Protein AF-A0A6V8QH21-F1 (afdb_monomer_lite)

Secondary structure (DSSP, 8-state):
--HHHHHHHHHHTSS--EEETTEEE--HHHHHHHHHHSPPHHHHT-TTT-S----HHHHHHHHHHH----HHHHHHHHHHHTT-

Radius of gyration: 24.25 Å; chains: 1; bounding box: 54×22×52 Å

InterPro domains:
  IPR010093 SinI-like, DNA-binding domain [TIGR01764] (6-37)
  IPR041657 Helix-turn-helix domain, group 17 [PF12728] (2-37)

Structure (mmCIF, N/CA/C/O backbone):
data_AF-A0A6V8QH21-F1
#
_entry.id   AF-A0A6V8QH21-F1
#
loop_
_atom_site.group_PDB
_atom_site.id
_atom_site.type_symbol
_atom_site.label_atom_id
_atom_site.label_alt_id
_atom_site.label_comp_id
_atom_site.label_asym_id
_atom_site.label_entity_id
_atom_site.label_seq_id
_atom_site.pdbx_PDB_ins_code
_atom_site.Cartn_x
_atom_site.Cartn_y
_atom_site.Cartn_z
_atom_site.occupancy
_atom_site.B_iso_or_equiv
_atom_site.auth_seq_id
_atom_site.auth_comp_id
_atom_site.auth_asym_id
_atom_site.auth_atom_id
_atom_site.pdbx_PDB_model_num
ATOM 1 N N . MET A 1 1 ? 2.473 3.575 3.281 1.00 63.06 1 MET A N 1
ATOM 2 C CA . MET A 1 1 ? 1.244 4.132 3.898 1.00 63.06 1 MET A CA 1
ATOM 3 C C . MET A 1 1 ? 1.493 4.369 5.386 1.00 63.06 1 MET A C 1
ATOM 5 O O . MET A 1 1 ? 2.019 3.468 6.027 1.00 63.06 1 MET A O 1
ATOM 9 N N . SER A 1 2 ? 1.182 5.547 5.940 1.00 82.44 2 SER A N 1
ATOM 10 C CA . SER A 1 2 ? 1.407 5.825 7.371 1.00 82.44 2 SER A CA 1
ATOM 11 C C . SER A 1 2 ? 0.227 5.348 8.245 1.00 82.44 2 SER A C 1
ATOM 13 O O . SER A 1 2 ? -0.915 5.330 7.777 1.00 82.44 2 SER A O 1
ATOM 15 N N . PRO A 1 3 ? 0.441 5.014 9.535 1.00 83.62 3 PRO A N 1
ATOM 16 C CA . PRO A 1 3 ? -0.641 4.626 10.455 1.00 83.62 3 PRO A CA 1
ATOM 17 C C . PRO A 1 3 ? -1.705 5.713 10.668 1.00 83.62 3 PRO A C 1
ATOM 19 O O . PRO A 1 3 ? -2.816 5.436 11.124 1.00 83.62 3 PRO A O 1
ATOM 22 N N . GLU A 1 4 ? -1.351 6.967 10.405 1.00 86.00 4 GLU A N 1
ATOM 23 C CA . GLU A 1 4 ? -2.260 8.106 10.468 1.00 86.00 4 GLU A CA 1
ATOM 24 C C . GLU A 1 4 ? -3.165 8.176 9.236 1.00 86.00 4 GLU A C 1
ATOM 26 O O . GLU A 1 4 ? -4.370 8.373 9.381 1.00 86.00 4 GLU A O 1
ATOM 31 N N . ALA A 1 5 ? -2.622 7.899 8.045 1.00 84.88 5 ALA A N 1
ATOM 32 C CA . ALA A 1 5 ? -3.403 7.808 6.815 1.00 84.88 5 ALA A CA 1
ATOM 33 C C . ALA A 1 5 ? -4.495 6.732 6.925 1.00 84.88 5 ALA A C 1
ATOM 35 O O . ALA A 1 5 ? -5.657 7.003 6.636 1.00 84.88 5 ALA A O 1
ATOM 36 N N . VAL A 1 6 ? -4.155 5.550 7.455 1.00 84.44 6 VAL A N 1
ATOM 37 C CA . VAL A 1 6 ? -5.129 4.467 7.689 1.00 84.44 6 VAL A CA 1
ATOM 38 C C . VAL A 1 6 ? -6.224 4.900 8.669 1.00 84.44 6 VAL A C 1
ATOM 40 O O . VAL A 1 6 ? -7.405 4.656 8.437 1.00 84.44 6 VAL A O 1
ATOM 43 N N . ARG A 1 7 ? -5.866 5.603 9.751 1.00 87.31 7 ARG A N 1
ATOM 44 C CA . ARG A 1 7 ? -6.853 6.138 10.705 1.00 87.31 7 ARG A CA 1
ATOM 45 C C . ARG A 1 7 ? -7.774 7.177 10.072 1.00 87.31 7 ARG A C 1
ATOM 47 O O . ARG A 1 7 ? -8.957 7.205 10.405 1.00 87.31 7 ARG A O 1
ATOM 54 N N . ASN A 1 8 ? -7.256 8.011 9.177 1.00 89.56 8 ASN A N 1
ATOM 55 C CA . ASN A 1 8 ? -8.061 8.997 8.463 1.00 89.56 8 ASN A CA 1
ATOM 56 C C . ASN A 1 8 ? -9.048 8.328 7.496 1.00 89.56 8 ASN A C 1
ATOM 58 O O . ASN A 1 8 ? -10.199 8.749 7.454 1.00 89.56 8 ASN A O 1
ATOM 62 N N . LEU A 1 9 ? -8.656 7.248 6.814 1.00 87.19 9 LEU A N 1
ATOM 63 C CA . LEU A 1 9 ? -9.557 6.458 5.958 1.00 87.19 9 LEU A CA 1
ATOM 64 C C . LEU A 1 9 ? -10.699 5.815 6.751 1.00 87.19 9 LEU A C 1
ATOM 66 O O . LEU A 1 9 ? -11.859 5.889 6.352 1.00 87.19 9 LEU A O 1
ATOM 70 N N . ILE A 1 10 ? -10.386 5.262 7.927 1.00 89.00 10 ILE A N 1
ATOM 71 C CA . ILE A 1 10 ? -11.401 4.712 8.835 1.00 89.00 10 ILE A CA 1
ATOM 72 C C . ILE A 1 10 ? -12.366 5.813 9.299 1.00 89.00 10 ILE A C 1
ATOM 74 O O . ILE A 1 10 ? -13.575 5.607 9.331 1.00 89.00 10 ILE A O 1
ATOM 78 N N . ARG A 1 11 ? -11.853 7.003 9.641 1.00 87.50 11 ARG A N 1
ATOM 79 C CA . ARG A 1 11 ? -12.678 8.142 10.087 1.00 87.50 11 ARG A CA 1
ATOM 80 C C . ARG A 1 11 ? -13.579 8.705 8.991 1.00 87.50 11 ARG A C 1
ATOM 82 O O . ARG A 1 11 ? -14.676 9.152 9.303 1.00 87.50 11 ARG A O 1
ATOM 89 N N . LYS A 1 12 ? -13.118 8.696 7.741 1.00 87.81 12 LYS A N 1
ATOM 90 C CA . LYS A 1 12 ? -13.891 9.137 6.572 1.00 87.81 12 LYS A CA 1
ATOM 91 C C . LYS A 1 12 ? -14.969 8.134 6.150 1.00 87.81 12 LYS A C 1
ATOM 93 O O . LYS A 1 12 ? -15.832 8.486 5.358 1.00 87.81 12 LYS A O 1
ATOM 98 N N . GLY A 1 13 ? -14.934 6.909 6.680 1.00 85.19 13 GLY A N 1
ATOM 99 C CA . GLY A 1 13 ? -15.864 5.840 6.311 1.00 85.19 13 GLY A CA 1
ATOM 100 C C . GLY A 1 13 ? -15.502 5.120 5.010 1.00 85.19 13 GLY A C 1
ATOM 101 O O . GLY A 1 13 ? -16.260 4.265 4.570 1.00 85.19 13 GLY A O 1
ATOM 102 N N . GLU A 1 14 ? -14.344 5.424 4.422 1.00 85.44 14 GLU A N 1
ATOM 103 C CA . GLU A 1 14 ? -13.852 4.788 3.191 1.00 85.44 14 GLU A CA 1
ATOM 104 C C . GLU A 1 14 ? -13.343 3.363 3.451 1.00 85.44 14 GLU A C 1
ATOM 106 O O . GLU A 1 14 ? -13.400 2.508 2.571 1.00 85.44 14 GLU A O 1
ATOM 111 N N . LEU A 1 15 ? -12.879 3.088 4.676 1.00 86.19 15 LEU A N 1
ATOM 112 C CA . LEU A 1 15 ? -12.397 1.771 5.076 1.00 86.19 15 LEU A CA 1
ATOM 113 C C . LEU A 1 15 ? -13.141 1.269 6.326 1.00 86.19 15 LEU A C 1
ATOM 115 O O . LEU A 1 15 ? -12.837 1.713 7.440 1.00 86.19 15 LEU A O 1
ATOM 119 N N . PRO A 1 16 ? -14.114 0.348 6.174 1.00 87.75 16 PRO A N 1
ATOM 120 C CA . PRO A 1 16 ? -14.857 -0.184 7.306 1.00 87.75 16 PRO A CA 1
ATOM 121 C C . PRO A 1 16 ? -13.941 -0.950 8.266 1.00 87.75 16 PRO A C 1
ATOM 123 O O . PRO A 1 16 ? -13.277 -1.921 7.899 1.00 87.75 16 PRO A O 1
ATOM 126 N N . ALA A 1 17 ? -13.930 -0.524 9.527 1.00 90.94 17 ALA A N 1
ATOM 127 C CA . ALA A 1 17 ? -13.134 -1.132 10.585 1.00 90.94 17 ALA A CA 1
ATOM 128 C C . ALA A 1 17 ? -13.923 -1.220 11.893 1.00 90.94 17 ALA A C 1
ATOM 130 O O . ALA A 1 17 ? -14.781 -0.390 12.191 1.00 90.94 17 ALA A O 1
ATOM 131 N N . ILE A 1 18 ? -13.582 -2.212 12.711 1.00 90.38 18 ILE A N 1
ATOM 132 C CA . ILE A 1 18 ? -14.153 -2.431 14.038 1.00 90.38 18 ILE A CA 1
ATOM 133 C C . ILE A 1 18 ? -13.144 -1.939 15.071 1.00 90.38 18 ILE A C 1
ATOM 135 O O . ILE A 1 18 ? -12.001 -2.400 15.112 1.00 90.38 18 ILE A O 1
ATOM 139 N N . ARG A 1 19 ? -13.546 -1.008 15.936 1.00 89.88 19 ARG A N 1
ATOM 140 C CA . ARG A 1 19 ? -12.692 -0.552 17.037 1.00 89.88 19 ARG A CA 1
ATOM 141 C C . ARG A 1 19 ? -12.782 -1.528 18.208 1.00 89.88 19 ARG A C 1
ATOM 143 O O . ARG A 1 19 ? -13.847 -1.709 18.786 1.00 89.88 19 ARG A O 1
ATOM 150 N N . VAL A 1 20 ? -11.647 -2.101 18.594 1.00 91.06 20 VAL A N 1
ATOM 151 C CA . VAL A 1 20 ? -11.513 -2.986 19.756 1.00 91.06 20 VAL A CA 1
ATOM 152 C C . VAL A 1 20 ? -10.556 -2.321 20.745 1.00 91.06 20 VAL A C 1
ATOM 154 O O . VAL A 1 20 ? -9.333 -2.367 20.601 1.00 91.06 20 VAL A O 1
ATOM 157 N N . GLY A 1 21 ? -11.121 -1.618 21.730 1.00 91.56 21 GLY A N 1
ATOM 158 C CA . GLY A 1 21 ? -10.362 -0.830 22.704 1.00 91.56 21 GLY A CA 1
ATOM 159 C C . GLY A 1 21 ? -9.536 0.290 22.052 1.00 91.56 21 GLY A C 1
ATOM 160 O O . GLY A 1 21 ? -10.080 1.256 21.504 1.00 91.56 21 GLY A O 1
ATOM 161 N N . LYS A 1 22 ? -8.204 0.170 22.136 1.00 88.00 22 LYS A N 1
ATOM 162 C CA . LYS A 1 22 ? -7.234 1.115 21.543 1.00 88.00 22 LYS A CA 1
ATOM 163 C C . LYS A 1 22 ? -6.794 0.733 20.123 1.00 88.00 22 LYS A C 1
ATOM 165 O O . LYS A 1 22 ? -5.999 1.455 19.531 1.00 88.00 22 LYS A O 1
ATOM 170 N N . GLN A 1 23 ? -7.287 -0.381 19.583 1.00 88.44 23 GLN A N 1
ATOM 171 C CA . GLN A 1 23 ? -6.901 -0.897 18.271 1.00 88.44 23 GLN A CA 1
ATOM 172 C C . GLN A 1 23 ? -8.076 -0.852 17.292 1.00 88.44 23 GLN A C 1
ATOM 174 O O . GLN A 1 23 ? -9.239 -0.940 17.687 1.00 88.44 23 GLN A O 1
ATOM 179 N N . TYR A 1 24 ? -7.762 -0.743 16.004 1.00 90.50 24 TYR A N 1
ATOM 180 C CA . TYR A 1 24 ? -8.716 -0.963 14.921 1.00 90.50 24 TYR A CA 1
ATOM 181 C C . TYR A 1 24 ? -8.447 -2.334 14.308 1.00 90.50 24 TYR A C 1
ATOM 183 O O . TYR A 1 24 ? -7.298 -2.667 14.021 1.00 90.50 24 TYR A O 1
ATOM 191 N N . ARG A 1 25 ? -9.500 -3.129 14.119 1.00 90.31 25 ARG A N 1
ATOM 192 C CA . ARG A 1 25 ? -9.454 -4.393 13.387 1.00 90.31 25 ARG A CA 1
ATOM 193 C C . ARG A 1 25 ? -10.201 -4.234 12.076 1.00 90.31 25 ARG A C 1
ATOM 195 O O . ARG A 1 25 ? -11.350 -3.802 12.059 1.00 90.31 25 ARG A O 1
ATOM 202 N N . ILE A 1 26 ? -9.528 -4.580 10.992 1.00 88.88 26 ILE A N 1
ATOM 203 C CA . ILE A 1 26 ? -10.057 -4.490 9.636 1.00 88.88 26 ILE A CA 1
ATOM 204 C C . ILE A 1 26 ? -10.290 -5.928 9.166 1.00 88.88 26 ILE A C 1
ATOM 206 O O . ILE A 1 26 ? -9.348 -6.723 9.212 1.00 88.88 26 ILE A O 1
ATOM 210 N 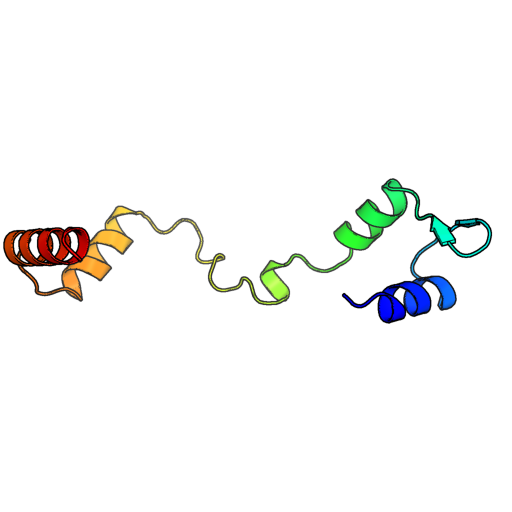N . PRO A 1 27 ? -11.518 -6.305 8.768 1.00 89.88 27 PRO A N 1
ATOM 211 C CA . PRO A 1 27 ? -11.761 -7.611 8.172 1.00 89.88 27 PRO A CA 1
ATOM 212 C C . PRO A 1 27 ? -10.949 -7.768 6.884 1.00 89.88 27 PRO A C 1
ATOM 214 O O . PRO A 1 27 ? -10.944 -6.866 6.050 1.00 89.88 27 PRO A O 1
ATOM 217 N N . GLN A 1 28 ? -10.318 -8.926 6.688 1.00 87.75 28 GLN A N 1
ATOM 218 C CA . GLN A 1 28 ? -9.459 -9.165 5.523 1.00 87.75 28 GLN A CA 1
ATOM 219 C C . GLN A 1 28 ? -10.188 -8.913 4.193 1.00 87.75 28 GLN A C 1
ATOM 221 O O . GLN A 1 28 ? -9.677 -8.196 3.348 1.00 87.75 28 GLN A O 1
ATOM 226 N N . LYS A 1 29 ? -11.449 -9.350 4.073 1.00 87.81 29 LYS A N 1
ATOM 227 C CA . LYS A 1 29 ? -12.284 -9.105 2.880 1.00 87.81 29 LYS A CA 1
ATOM 228 C C . LYS A 1 29 ? -12.420 -7.624 2.504 1.00 87.81 29 LYS A C 1
ATOM 230 O O . LYS A 1 29 ? -12.523 -7.299 1.329 1.00 87.81 29 LYS A O 1
ATOM 235 N N . VAL A 1 30 ? -12.466 -6.736 3.499 1.00 87.00 30 VAL A N 1
ATOM 236 C CA . VAL A 1 30 ? -12.567 -5.285 3.281 1.00 87.00 30 VAL A CA 1
ATOM 237 C C . VAL A 1 30 ? -11.240 -4.737 2.779 1.00 87.00 30 VAL A C 1
ATOM 239 O O . VAL A 1 30 ? -11.224 -3.902 1.880 1.00 87.00 30 VAL A O 1
ATOM 242 N N . LEU A 1 31 ? -10.137 -5.216 3.356 1.00 86.12 31 LEU A N 1
ATOM 243 C CA . LEU A 1 31 ? -8.801 -4.851 2.913 1.00 86.12 31 LEU A CA 1
ATOM 244 C C . LEU A 1 31 ? -8.578 -5.285 1.462 1.00 86.12 31 LEU A C 1
ATOM 246 O O . LEU A 1 31 ? -8.160 -4.467 0.654 1.00 86.12 31 LEU A O 1
ATOM 250 N N . ASP A 1 32 ? -8.922 -6.528 1.127 1.00 85.44 32 ASP A N 1
ATOM 251 C CA . ASP A 1 32 ? -8.765 -7.072 -0.223 1.00 85.44 32 ASP A CA 1
ATOM 252 C C . ASP A 1 32 ? -9.609 -6.292 -1.239 1.00 85.44 32 ASP A C 1
ATOM 254 O O . ASP A 1 32 ? -9.121 -5.936 -2.306 1.00 85.44 32 ASP A O 1
ATOM 258 N N . TRP A 1 33 ? -10.856 -5.957 -0.891 1.00 86.12 33 TRP A N 1
ATOM 259 C CA . TRP A 1 33 ? -11.720 -5.118 -1.725 1.00 86.12 33 TRP A CA 1
ATOM 260 C C . TRP A 1 33 ? -11.146 -3.713 -1.931 1.00 86.12 33 TRP A C 1
ATOM 262 O O . TRP A 1 33 ? -11.130 -3.214 -3.052 1.00 86.12 33 TRP A O 1
ATOM 272 N N . TYR A 1 34 ? -10.644 -3.087 -0.864 1.00 83.94 34 TYR A N 1
ATOM 273 C CA . TYR A 1 34 ? -10.050 -1.753 -0.933 1.00 83.94 34 TYR A CA 1
ATOM 274 C C . TYR A 1 34 ? -8.777 -1.752 -1.790 1.00 83.94 34 TYR A C 1
ATOM 276 O O . TYR A 1 34 ? -8.579 -0.865 -2.615 1.00 83.94 34 TYR A O 1
ATOM 284 N N . LEU A 1 35 ? -7.929 -2.771 -1.635 1.00 81.25 35 LEU A N 1
ATOM 285 C CA . LEU A 1 35 ? -6.715 -2.936 -2.433 1.00 81.25 35 LEU A CA 1
ATOM 286 C C . LEU A 1 35 ? -7.014 -3.292 -3.892 1.00 81.25 35 LEU A C 1
ATOM 288 O O . LEU A 1 35 ? -6.258 -2.886 -4.762 1.00 81.25 35 LEU A O 1
ATOM 292 N N . ALA A 1 36 ? -8.109 -4.001 -4.169 1.00 82.25 36 ALA A N 1
ATOM 293 C CA . ALA A 1 36 ? -8.550 -4.284 -5.533 1.00 82.25 36 ALA A CA 1
ATOM 294 C C . ALA A 1 36 ? -9.097 -3.041 -6.258 1.00 82.25 36 ALA A C 1
ATOM 296 O O . ALA A 1 36 ? -9.126 -3.017 -7.485 1.00 82.25 36 ALA A O 1
ATOM 297 N N . GLN A 1 37 ? -9.557 -2.029 -5.514 1.00 75.38 37 GLN A N 1
ATOM 298 C CA . GLN A 1 37 ? -9.991 -0.740 -6.066 1.00 75.38 37 GLN A CA 1
ATOM 299 C C . GLN A 1 37 ? -8.868 0.275 -6.196 1.00 75.38 37 GLN A C 1
ATOM 301 O O . GLN A 1 37 ? -8.937 1.152 -7.055 1.00 75.38 37 GLN A O 1
ATOM 306 N N . ALA A 1 38 ? -7.861 0.189 -5.328 1.00 70.00 38 ALA A N 1
ATOM 307 C CA . ALA A 1 38 ? -6.648 0.958 -5.505 1.00 70.00 38 ALA A CA 1
ATOM 308 C C . ALA A 1 38 ? -6.029 0.552 -6.849 1.00 70.00 38 ALA A C 1
ATOM 310 O O . ALA A 1 38 ? -5.797 -0.631 -7.094 1.00 70.00 38 ALA A O 1
ATOM 311 N N . GLU A 1 39 ? -5.824 1.529 -7.733 1.00 60.12 39 GLU A N 1
ATOM 312 C CA . GLU A 1 39 ? -5.235 1.305 -9.052 1.00 60.12 39 GLU A CA 1
ATOM 313 C C . GLU A 1 39 ? -3.972 0.445 -8.932 1.00 60.12 39 GLU A C 1
ATOM 315 O O . GLU A 1 39 ? -3.155 0.632 -8.021 1.00 60.12 39 GLU A O 1
ATOM 320 N N . LEU A 1 40 ? -3.853 -0.529 -9.839 1.00 56.50 40 LEU A N 1
ATOM 321 C CA . LEU A 1 40 ? -2.752 -1.483 -9.875 1.00 56.50 40 LEU A CA 1
ATOM 322 C C . LEU A 1 40 ? -1.404 -0.743 -9.751 1.00 56.50 40 LEU A C 1
ATOM 324 O O . LEU A 1 40 ? -1.243 0.338 -10.326 1.00 56.50 40 LEU A O 1
ATOM 328 N N . PRO A 1 41 ? -0.405 -1.320 -9.058 1.00 53.75 41 PRO A N 1
ATOM 329 C CA . PRO A 1 41 ? 0.916 -0.708 -8.860 1.00 53.75 41 PRO A CA 1
ATOM 330 C C . PRO A 1 41 ? 1.613 -0.249 -10.154 1.00 53.75 41 PRO A C 1
ATOM 332 O O . PRO A 1 41 ? 2.510 0.595 -10.115 1.00 53.75 41 PRO A O 1
ATOM 335 N N . GLU A 1 42 ? 1.183 -0.778 -11.300 1.00 52.06 42 GLU A N 1
ATOM 336 C CA . GLU A 1 42 ? 1.579 -0.369 -12.649 1.00 52.06 42 GLU A CA 1
ATOM 337 C C . GLU A 1 42 ? 1.388 1.142 -12.891 1.00 52.06 42 GLU A C 1
ATOM 339 O O . GLU A 1 42 ? 2.234 1.758 -13.536 1.00 52.06 42 GLU A O 1
ATOM 344 N N . ALA A 1 43 ? 0.356 1.764 -12.305 1.00 52.88 43 ALA A N 1
ATOM 345 C CA . ALA A 1 43 ? 0.093 3.204 -12.405 1.00 52.88 43 ALA A CA 1
ATOM 346 C C . ALA A 1 43 ? 0.894 4.056 -11.396 1.00 52.88 43 ALA A C 1
ATOM 348 O O . ALA A 1 43 ? 1.121 5.243 -11.625 1.00 52.88 43 ALA A O 1
ATOM 349 N N . MET A 1 44 ? 1.351 3.467 -10.284 1.00 51.91 44 MET A N 1
ATOM 350 C CA . MET A 1 44 ? 1.966 4.190 -9.157 1.00 51.91 44 MET A CA 1
ATOM 351 C C . MET A 1 44 ? 3.505 4.185 -9.139 1.00 51.91 44 MET A C 1
ATOM 353 O O . MET A 1 44 ? 4.098 4.725 -8.205 1.00 51.91 44 MET A O 1
ATOM 357 N N . GLY A 1 45 ? 4.170 3.630 -10.159 1.00 48.44 45 GLY A N 1
ATOM 358 C CA . GLY A 1 45 ? 5.631 3.744 -10.299 1.00 48.44 45 GLY A CA 1
ATOM 359 C C . GLY A 1 45 ? 6.381 2.462 -10.654 1.00 48.44 45 GLY A C 1
ATOM 360 O O . GLY A 1 45 ? 7.597 2.513 -10.803 1.00 48.44 45 GLY A O 1
ATOM 361 N N . PHE A 1 46 ? 5.697 1.334 -10.871 1.00 45.41 46 PHE A N 1
ATOM 362 C CA . PHE A 1 46 ? 6.322 0.125 -11.433 1.00 45.41 46 PHE A CA 1
ATOM 363 C C . PHE A 1 46 ? 6.329 0.100 -12.971 1.00 45.41 46 PHE A C 1
ATOM 365 O O . PHE A 1 46 ? 6.479 -0.957 -13.580 1.00 45.41 46 PHE A O 1
ATOM 372 N N . GLY A 1 47 ? 6.248 1.264 -13.623 1.00 49.69 47 GLY A N 1
ATOM 373 C CA . GLY A 1 47 ? 6.394 1.388 -15.079 1.00 49.69 47 GLY A CA 1
ATOM 374 C C . GLY A 1 47 ? 7.749 0.908 -15.627 1.00 49.69 47 GLY A C 1
ATOM 375 O O . GLY A 1 47 ? 7.914 0.788 -16.835 1.00 49.69 47 GLY A O 1
ATOM 376 N N . MET A 1 48 ? 8.724 0.601 -14.763 1.00 49.12 48 MET A N 1
ATOM 377 C CA . MET A 1 48 ? 9.973 -0.043 -15.182 1.00 49.12 48 MET A CA 1
ATOM 378 C C . MET A 1 48 ? 9.809 -1.540 -15.483 1.00 49.12 48 MET A C 1
ATOM 380 O O . MET A 1 48 ? 10.620 -2.090 -16.218 1.00 49.12 48 MET A O 1
ATOM 384 N N . TRP A 1 49 ? 8.792 -2.208 -14.927 1.00 51.66 49 TRP A N 1
ATOM 385 C CA . TRP A 1 49 ? 8.606 -3.663 -15.052 1.00 51.66 49 TRP A CA 1
ATOM 386 C C . TRP A 1 49 ? 7.473 -4.023 -16.029 1.00 51.66 49 TRP A C 1
ATOM 388 O O . TRP A 1 49 ? 7.238 -5.195 -16.299 1.00 51.66 49 TRP A O 1
ATOM 398 N N . SER A 1 50 ? 6.790 -3.017 -16.588 1.00 48.59 50 SER A N 1
ATOM 399 C CA . SER A 1 50 ? 5.685 -3.164 -17.544 1.00 48.59 50 SER A CA 1
ATOM 400 C C . SER A 1 50 ? 6.117 -3.162 -19.013 1.00 48.59 50 SER A C 1
ATOM 402 O O . SER A 1 50 ? 5.261 -3.150 -19.901 1.00 48.59 50 SER A O 1
ATOM 404 N N . LYS A 1 51 ? 7.423 -3.201 -19.313 1.00 54.59 51 LYS A N 1
ATOM 405 C CA . LYS A 1 51 ? 7.847 -3.586 -20.663 1.00 54.59 51 LYS A CA 1
ATOM 406 C C . LYS A 1 51 ? 7.378 -5.032 -20.837 1.00 54.59 51 LYS A C 1
ATOM 408 O O . LYS A 1 51 ? 7.925 -5.924 -20.195 1.00 54.59 51 LYS A O 1
ATOM 413 N N . GLY A 1 52 ? 6.299 -5.229 -21.607 1.00 59.19 52 GLY A N 1
ATOM 414 C CA . GLY A 1 52 ? 5.724 -6.546 -21.914 1.00 59.19 52 GLY A CA 1
ATOM 415 C C . GLY A 1 52 ? 6.811 -7.534 -22.342 1.00 59.19 52 GLY A C 1
ATOM 416 O O . GLY A 1 52 ? 7.894 -7.066 -22.679 1.00 59.19 52 GLY A O 1
ATOM 417 N N . PRO A 1 53 ? 6.557 -8.859 -22.314 1.00 58.91 53 PRO A N 1
ATOM 418 C CA . PRO A 1 53 ? 7.595 -9.885 -22.426 1.00 58.91 53 PRO A CA 1
ATOM 419 C C . PRO A 1 53 ? 8.545 -9.542 -23.568 1.00 58.91 53 PRO A C 1
ATOM 421 O O . PRO A 1 53 ? 8.203 -9.687 -24.742 1.00 58.91 53 PRO A O 1
ATOM 424 N N . VAL A 1 54 ? 9.702 -8.985 -23.211 1.00 56.88 54 VAL A N 1
ATOM 425 C CA . VAL A 1 54 ? 10.699 -8.607 -24.197 1.00 56.88 54 VAL A CA 1
ATOM 426 C C . VAL A 1 54 ? 11.266 -9.936 -24.640 1.00 56.88 54 VAL A C 1
ATOM 428 O O . VAL A 1 54 ? 11.682 -10.728 -23.790 1.00 56.88 54 VAL A O 1
ATOM 431 N N . ASP A 1 55 ? 11.202 -10.218 -25.939 1.00 67.19 55 ASP A N 1
ATOM 432 C CA . ASP A 1 55 ? 11.814 -11.420 -26.485 1.00 67.19 55 ASP A CA 1
ATOM 433 C C . ASP A 1 55 ? 13.269 -11.446 -26.010 1.00 67.19 55 ASP A C 1
ATOM 435 O O . ASP A 1 55 ? 14.049 -10.542 -26.327 1.00 67.19 55 ASP A O 1
ATOM 439 N N . SER A 1 56 ? 13.596 -12.416 -25.155 1.00 66.44 56 SER A N 1
ATOM 440 C CA . SER A 1 56 ? 14.824 -12.406 -24.358 1.00 66.44 56 SER A CA 1
ATOM 441 C C . SER A 1 56 ? 16.058 -12.329 -25.249 1.00 66.44 56 SER A C 1
ATOM 443 O O . SER A 1 56 ? 17.044 -11.700 -24.877 1.00 66.44 56 SER A O 1
ATOM 445 N N . LEU A 1 57 ? 15.972 -12.879 -26.462 1.00 70.31 57 LEU A N 1
ATOM 446 C CA . LEU A 1 57 ? 17.013 -12.801 -27.479 1.00 70.31 57 LEU A CA 1
ATOM 447 C C . LEU A 1 57 ? 17.233 -11.375 -27.989 1.00 70.31 57 LEU A C 1
ATOM 449 O O . LEU A 1 57 ? 18.377 -10.945 -28.090 1.00 70.31 57 LEU A O 1
ATOM 453 N N . SER A 1 58 ? 16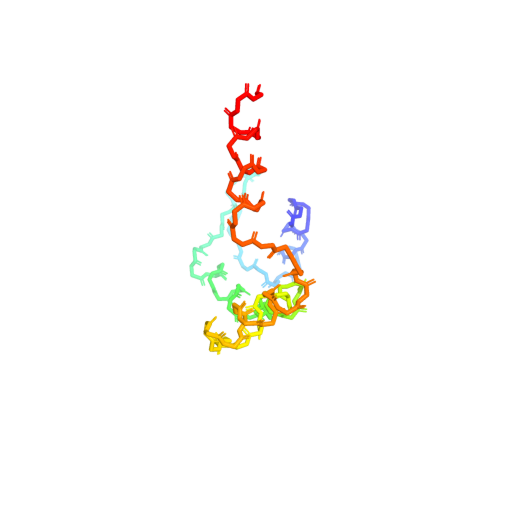.163 -10.629 -28.273 1.00 72.19 58 SER A N 1
ATOM 454 C CA . SER A 1 58 ? 16.264 -9.234 -28.722 1.00 72.19 58 SER A CA 1
ATOM 455 C C . SER A 1 58 ? 16.895 -8.328 -27.663 1.00 72.19 58 SER A C 1
ATOM 457 O O . SER A 1 58 ? 17.770 -7.532 -27.990 1.00 72.19 58 SER A O 1
ATOM 459 N N . TYR A 1 59 ? 16.525 -8.514 -26.392 1.00 73.94 59 TYR A N 1
ATOM 460 C CA . TYR A 1 59 ? 17.097 -7.769 -25.271 1.00 73.94 59 TYR A CA 1
ATOM 461 C C . TYR A 1 59 ? 18.572 -8.119 -25.039 1.00 73.94 59 TYR A C 1
ATOM 463 O O . TYR A 1 59 ? 19.411 -7.237 -24.885 1.00 73.94 59 TYR A O 1
ATOM 471 N N . ILE A 1 60 ? 18.914 -9.410 -25.057 1.00 73.62 60 ILE A N 1
ATOM 472 C CA . ILE A 1 60 ? 20.307 -9.853 -24.912 1.00 73.62 60 ILE A CA 1
ATOM 473 C C . ILE A 1 60 ? 21.163 -9.311 -26.061 1.00 73.62 60 ILE A C 1
ATOM 475 O O . ILE A 1 60 ? 22.292 -8.886 -25.832 1.00 73.62 60 ILE A O 1
ATOM 479 N N . ASN A 1 61 ? 20.635 -9.294 -27.286 1.00 77.38 61 ASN A N 1
ATOM 480 C CA . ASN A 1 61 ? 21.356 -8.754 -28.432 1.00 77.38 61 ASN A CA 1
ATOM 481 C C . ASN A 1 61 ? 21.538 -7.235 -28.334 1.00 77.38 61 ASN A C 1
ATOM 483 O O . ASN A 1 61 ? 22.637 -6.776 -28.610 1.00 77.38 61 ASN A O 1
ATOM 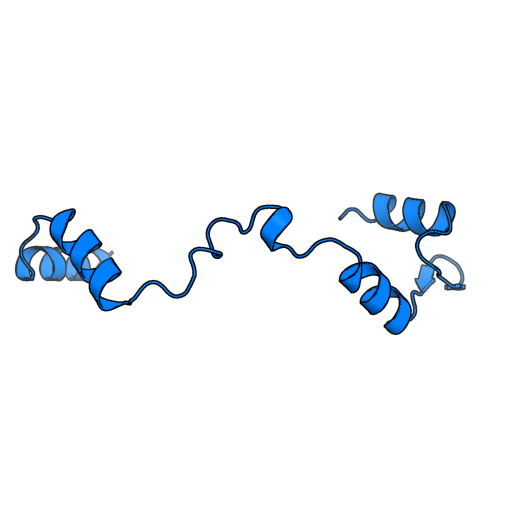487 N N . SER A 1 62 ? 20.542 -6.467 -27.869 1.00 78.31 62 SER A N 1
ATOM 488 C CA . SER A 1 62 ? 20.728 -5.021 -27.664 1.00 78.31 62 SER A CA 1
ATOM 489 C C . SER A 1 62 ? 21.782 -4.718 -26.600 1.00 78.31 62 SER A C 1
ATOM 491 O O . SER A 1 62 ? 22.604 -3.830 -26.791 1.00 78.31 62 SER A O 1
ATOM 493 N N . VAL A 1 63 ? 21.812 -5.495 -25.512 1.00 78.31 63 VAL A N 1
ATOM 494 C CA . VAL A 1 63 ? 22.840 -5.343 -24.469 1.00 78.31 63 VAL A CA 1
ATOM 495 C C . VAL A 1 63 ? 24.232 -5.669 -25.022 1.00 78.31 63 VAL A C 1
ATOM 497 O O . VAL A 1 63 ? 25.175 -4.946 -24.740 1.00 78.31 63 VAL A O 1
ATOM 500 N N . ARG A 1 64 ? 24.360 -6.701 -25.866 1.00 71.81 64 ARG A N 1
ATOM 501 C CA . ARG A 1 64 ? 25.624 -7.058 -26.542 1.00 71.81 64 ARG A CA 1
ATOM 502 C C . ARG A 1 64 ? 26.055 -6.084 -27.640 1.00 71.81 64 ARG A C 1
ATOM 504 O O . ARG A 1 64 ? 27.215 -6.089 -28.020 1.00 71.81 64 ARG A O 1
ATOM 511 N N . GLU A 1 65 ? 25.134 -5.328 -28.230 1.00 74.12 65 GLU A N 1
ATOM 512 C CA . GLU A 1 65 ? 25.476 -4.280 -29.202 1.00 74.12 65 GLU A CA 1
ATOM 513 C C . GLU A 1 65 ? 25.989 -3.017 -28.503 1.00 74.12 65 GLU A C 1
ATOM 515 O O . GLU A 1 65 ? 26.892 -2.351 -29.012 1.00 74.12 65 GLU A O 1
ATOM 520 N N . GLU A 1 66 ? 25.419 -2.690 -27.340 1.00 75.19 66 GLU A N 1
ATOM 521 C CA . GLU A 1 66 ? 25.906 -1.613 -26.474 1.00 75.19 66 GLU A CA 1
ATOM 522 C C . GLU A 1 66 ? 27.257 -1.973 -25.849 1.00 75.19 66 GLU A C 1
ATOM 524 O O . GLU A 1 66 ? 28.160 -1.134 -25.792 1.00 75.19 66 GLU A O 1
ATOM 529 N N . ASP A 1 67 ? 27.405 -3.229 -25.433 1.00 73.56 67 ASP A N 1
ATOM 530 C CA . ASP A 1 67 ? 28.624 -3.753 -24.845 1.00 73.56 67 ASP A CA 1
ATOM 531 C C . ASP A 1 67 ? 29.582 -4.265 -25.930 1.00 73.56 67 ASP A C 1
ATOM 533 O O . ASP A 1 67 ? 29.491 -5.391 -26.412 1.00 73.56 67 ASP A O 1
ATOM 537 N N . GLN A 1 68 ? 30.517 -3.413 -26.352 1.00 74.69 68 GLN A N 1
ATOM 538 C CA . GLN A 1 68 ? 31.534 -3.769 -27.352 1.00 74.69 68 GLN A CA 1
ATOM 539 C C . GLN A 1 68 ? 32.642 -4.675 -26.794 1.00 74.69 68 GLN A C 1
ATOM 541 O O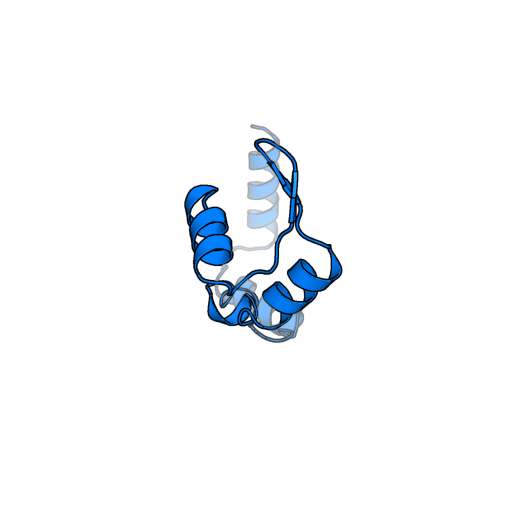 . GLN A 1 68 ? 33.613 -4.954 -27.502 1.00 74.69 68 GLN A O 1
ATOM 546 N N . GLN A 1 69 ? 32.537 -5.101 -25.534 1.00 75.12 69 GLN A N 1
ATOM 547 C CA . GLN A 1 69 ? 33.510 -5.986 -24.919 1.00 75.12 69 GLN A CA 1
ATOM 548 C C . GLN A 1 69 ? 33.496 -7.361 -25.588 1.00 75.12 69 GLN A C 1
ATOM 550 O O . GLN A 1 69 ? 32.461 -7.924 -25.962 1.00 75.12 69 GLN A O 1
ATOM 555 N N . SER A 1 70 ? 34.683 -7.940 -25.737 1.00 75.88 70 SER A N 1
ATOM 556 C CA . SER A 1 70 ? 34.775 -9.336 -26.135 1.00 75.88 70 SER A CA 1
ATOM 557 C C . SER A 1 70 ? 34.311 -10.243 -24.984 1.00 75.88 70 SER A C 1
ATOM 559 O O . SER A 1 70 ? 34.510 -9.914 -23.813 1.00 75.88 70 SER A O 1
ATOM 561 N N . PRO A 1 71 ? 33.765 -11.440 -25.273 1.00 72.75 71 PRO A N 1
ATOM 562 C CA . PRO A 1 71 ? 33.348 -12.372 -24.224 1.00 72.75 71 PRO A CA 1
ATOM 563 C C . PRO A 1 71 ? 34.456 -12.745 -23.228 1.00 72.75 71 PRO A C 1
ATOM 565 O O . PRO A 1 71 ? 34.153 -13.175 -22.124 1.00 72.75 71 PRO A O 1
ATOM 568 N N . GLN A 1 72 ? 35.729 -12.629 -23.617 1.00 76.31 72 GLN A N 1
ATOM 569 C CA . GLN A 1 72 ? 36.873 -12.938 -22.754 1.00 76.31 72 GLN A CA 1
ATOM 570 C C . GLN A 1 72 ? 37.145 -11.815 -21.751 1.00 76.31 72 GLN A C 1
ATOM 572 O O . GLN A 1 72 ? 37.360 -12.098 -20.581 1.00 76.31 72 GLN A O 1
ATOM 577 N N . GLU A 1 73 ? 37.062 -10.557 -22.186 1.00 80.31 73 GLU A N 1
ATOM 578 C CA . GLU A 1 73 ? 37.247 -9.393 -21.312 1.00 80.31 73 GLU A CA 1
ATOM 579 C C . GLU A 1 73 ? 36.164 -9.326 -20.230 1.00 80.31 73 GLU A C 1
ATOM 581 O O . GLU A 1 73 ? 36.488 -9.096 -19.068 1.00 80.31 73 GLU A O 1
ATOM 586 N N . PHE A 1 74 ? 34.911 -9.631 -20.588 1.00 78.94 74 PHE A N 1
ATOM 587 C CA . PHE A 1 74 ? 33.803 -9.720 -19.633 1.00 78.94 74 PHE A CA 1
ATOM 588 C C . PHE A 1 74 ? 34.040 -10.793 -18.556 1.00 78.94 74 PHE A C 1
ATOM 590 O O . PHE A 1 74 ? 33.804 -10.567 -17.371 1.00 78.94 74 PHE A O 1
ATOM 597 N N . LEU A 1 75 ? 34.513 -11.980 -18.956 1.00 80.81 75 LEU A N 1
ATOM 598 C CA . LEU A 1 75 ? 34.781 -13.074 -18.016 1.00 80.81 75 LEU A CA 1
ATOM 599 C C . LEU A 1 75 ? 35.965 -12.762 -17.094 1.00 80.81 75 LEU A C 1
ATOM 601 O O . LEU A 1 75 ? 35.915 -13.092 -15.909 1.00 80.81 75 LEU A O 1
ATOM 605 N N . ASP A 1 76 ? 36.999 -12.109 -17.623 1.00 86.69 76 ASP A N 1
ATOM 606 C CA . ASP A 1 76 ? 38.149 -11.669 -16.837 1.00 86.69 76 ASP A CA 1
ATOM 607 C C . ASP A 1 76 ? 37.755 -10.585 -15.816 1.00 86.69 76 ASP A C 1
ATOM 609 O O . ASP A 1 76 ? 38.229 -10.625 -14.683 1.00 86.69 76 ASP A O 1
ATOM 613 N N . GLU A 1 77 ? 36.875 -9.645 -16.175 1.00 83.00 77 GLU A N 1
ATOM 614 C CA . GLU A 1 77 ? 36.326 -8.634 -15.257 1.00 83.00 77 GLU A CA 1
ATOM 615 C C . GLU A 1 77 ? 35.506 -9.278 -14.131 1.00 83.00 77 GLU A C 1
ATOM 617 O O . GLU A 1 77 ? 35.803 -9.056 -12.957 1.00 83.00 77 GLU A O 1
ATOM 622 N N . LEU A 1 78 ? 34.569 -10.168 -14.474 1.00 83.06 78 LEU A N 1
ATOM 623 C CA . LEU A 1 78 ? 33.729 -10.871 -13.499 1.00 83.06 78 LEU A CA 1
ATOM 624 C C . LEU A 1 78 ? 34.562 -11.662 -12.476 1.00 83.06 78 LEU A C 1
ATOM 626 O O . LEU A 1 78 ? 34.279 -11.648 -11.281 1.00 83.06 78 LEU A O 1
ATOM 630 N N . SER A 1 79 ? 35.623 -12.331 -12.941 1.00 82.81 79 SER A N 1
ATOM 631 C CA . SER A 1 79 ? 36.519 -13.099 -12.069 1.00 82.81 79 SER A CA 1
ATOM 632 C C . SER A 1 79 ? 37.322 -12.231 -11.095 1.00 82.81 79 SER A C 1
ATOM 634 O O . SER A 1 79 ? 37.691 -12.706 -10.027 1.00 82.81 79 SER A O 1
ATOM 636 N N . ARG A 1 80 ? 37.571 -10.958 -11.430 1.00 78.69 80 ARG A N 1
ATOM 637 C CA . ARG A 1 80 ? 38.257 -10.008 -10.540 1.00 78.69 80 ARG A CA 1
ATOM 638 C C . ARG A 1 80 ? 37.321 -9.446 -9.478 1.00 78.69 80 ARG A C 1
ATOM 640 O O . ARG A 1 80 ? 37.769 -9.211 -8.364 1.00 78.69 80 ARG A O 1
ATOM 647 N N . GLU A 1 81 ? 36.047 -9.250 -9.810 1.00 72.00 81 GLU A N 1
ATOM 648 C CA . GLU A 1 81 ? 35.034 -8.787 -8.855 1.00 72.00 81 GLU A CA 1
ATOM 649 C C . GLU A 1 81 ? 34.680 -9.850 -7.800 1.00 72.00 81 GLU A C 1
ATOM 651 O O . GLU A 1 81 ? 34.304 -9.497 -6.688 1.00 72.00 81 GLU A O 1
ATOM 656 N N . GLU A 1 82 ? 34.820 -11.147 -8.107 1.00 68.69 82 GLU A N 1
ATOM 657 C CA . GLU A 1 82 ? 34.601 -12.234 -7.133 1.00 68.69 82 GLU A CA 1
ATOM 658 C C . GLU A 1 82 ? 35.764 -12.420 -6.134 1.00 68.69 82 GLU A C 1
ATOM 660 O O . GLU A 1 82 ? 35.599 -13.115 -5.127 1.00 68.69 82 GLU A O 1
ATOM 665 N N . GLU A 1 83 ? 36.933 -11.824 -6.396 1.00 62.47 83 GLU A N 1
ATOM 666 C CA . GLU A 1 83 ? 38.132 -11.934 -5.550 1.00 62.47 83 GLU A CA 1
ATOM 667 C C . GLU A 1 83 ? 38.293 -10.784 -4.523 1.00 62.47 83 GLU A C 1
ATOM 669 O O . GLU A 1 83 ? 39.180 -10.875 -3.667 1.00 62.47 83 GLU A O 1
ATOM 674 N N . GLU A 1 84 ? 37.439 -9.747 -4.556 1.00 51.59 84 GLU A N 1
ATOM 675 C CA . GLU A 1 84 ? 37.361 -8.655 -3.551 1.00 51.59 84 GLU A CA 1
ATOM 676 C C . GLU A 1 84 ? 36.321 -8.909 -2.441 1.00 51.59 84 GLU A C 1
ATOM 678 O O . GLU A 1 84 ? 36.647 -8.615 -1.262 1.00 51.59 84 GLU A O 1
#

pLDDT: mean 75.55, std 13.33, range [45.41, 91.56]

Organism: NCBI:txid2754717

Foldseek 3Di:
DDPVVVVVCCVVVVFPWDDDDPDTHGPVVSVVVSVVPPPDCCVVPVVVVPPPPDPVVVVVVVVCVVVVDDPVVVVVVVVVVVVD

Sequence (84 aa):
MSPEAVRNLIR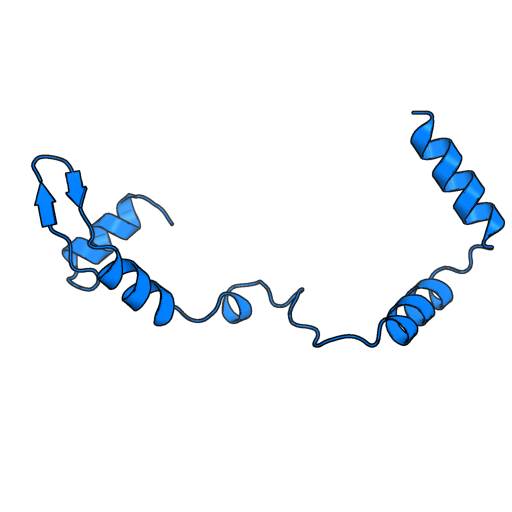KGELPAIRVGKQYRIPQKVLDWYLAQAELPEAMGFGMWSKGPVDSLSYINSVREEDQQS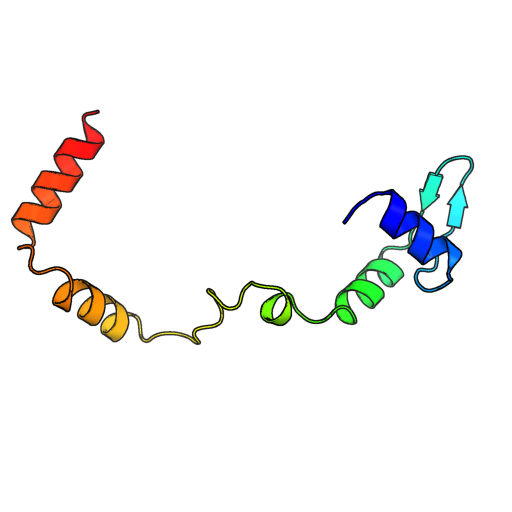PQEFLDELSREEEE